Protein AF-A0A754B014-F1 (afdb_monomer_lite)

Secondary structure (DSSP, 8-state):
--------GGGS-HHHHHHHHHHHHHHHHHHHHHHHHHHHHHHHHHHHHTT--HHHHHHHHHHHHHHHHHHHHHTT--

Structure (mmCIF, N/CA/C/O backbone):
data_AF-A0A754B014-F1
#
_entry.id   AF-A0A754B014-F1
#
loop_
_atom_site.group_PDB
_atom_site.id
_atom_site.type_symbol
_atom_site.label_atom_id
_atom_site.label_alt_id
_atom_site.label_comp_id
_atom_site.label_asym_id
_atom_site.label_entity_id
_atom_site.label_seq_id
_atom_site.pdbx_PDB_ins_code
_atom_site.Cartn_x
_atom_site.Cartn_y
_atom_site.Cartn_z
_atom_site.occupancy
_atom_site.B_iso_or_equiv
_atom_site.auth_seq_id
_atom_site.auth_comp_id
_atom_site.auth_asym_id
_atom_site.auth_atom_id
_atom_site.pdbx_PDB_model_num
ATOM 1 N N . MET A 1 1 ? 9.691 -13.002 -50.313 1.00 40.12 1 MET A N 1
ATOM 2 C CA . MET A 1 1 ? 9.405 -13.123 -48.871 1.00 40.12 1 MET A CA 1
ATOM 3 C C . MET A 1 1 ? 10.190 -12.010 -48.202 1.00 40.12 1 MET A C 1
ATOM 5 O O . MET A 1 1 ? 11.401 -12.009 -48.344 1.00 40.12 1 MET A O 1
ATOM 9 N N . ASN A 1 2 ? 9.523 -11.005 -47.628 1.00 45.28 2 ASN A N 1
ATOM 10 C CA . ASN A 1 2 ? 10.193 -9.951 -46.859 1.00 45.28 2 ASN A CA 1
ATOM 11 C C . ASN A 1 2 ? 10.172 -10.387 -45.395 1.00 45.28 2 ASN A C 1
ATOM 13 O O . ASN A 1 2 ? 9.211 -10.105 -44.681 1.00 45.28 2 ASN A O 1
ATOM 17 N N . GLU A 1 3 ? 11.194 -11.131 -44.984 1.00 50.41 3 GLU A N 1
ATOM 18 C CA . GLU A 1 3 ? 11.470 -11.350 -43.568 1.00 50.41 3 GLU A CA 1
ATOM 19 C C . GLU A 1 3 ? 11.881 -9.997 -42.983 1.00 50.41 3 GLU A C 1
ATOM 21 O O . GLU A 1 3 ? 12.874 -9.397 -43.395 1.00 50.41 3 GLU A O 1
ATOM 26 N N . LYS A 1 4 ? 11.050 -9.451 -42.089 1.00 58.06 4 LYS A N 1
ATOM 27 C CA . LYS A 1 4 ? 11.470 -8.313 -41.272 1.00 58.06 4 LYS A CA 1
ATOM 28 C C . LYS A 1 4 ? 12.615 -8.812 -40.387 1.00 58.06 4 LYS A C 1
ATOM 30 O O . LYS A 1 4 ? 12.447 -9.878 -39.799 1.00 58.06 4 LYS A O 1
ATOM 35 N N . PRO A 1 5 ? 13.745 -8.092 -40.301 1.00 57.28 5 PRO A N 1
ATOM 36 C CA . PRO A 1 5 ? 14.822 -8.490 -39.412 1.00 57.28 5 PRO A CA 1
ATOM 37 C C . PRO A 1 5 ? 14.279 -8.529 -37.982 1.00 57.28 5 PRO A C 1
ATOM 39 O O . PRO A 1 5 ? 13.576 -7.608 -37.556 1.00 57.28 5 PRO A O 1
ATOM 42 N N . ASP A 1 6 ? 14.560 -9.629 -37.292 1.00 57.78 6 ASP A N 1
ATOM 43 C CA . ASP A 1 6 ? 14.211 -9.840 -35.892 1.00 57.78 6 ASP A CA 1
ATOM 44 C C . ASP A 1 6 ? 15.135 -8.936 -35.066 1.00 57.78 6 ASP A C 1
ATOM 46 O O . ASP A 1 6 ? 16.280 -9.279 -34.787 1.00 57.78 6 ASP A O 1
ATOM 50 N N . VAL A 1 7 ? 14.696 -7.701 -34.813 1.00 56.09 7 VAL A N 1
ATOM 51 C CA . VAL A 1 7 ? 15.467 -6.732 -34.027 1.00 56.09 7 VAL A CA 1
ATOM 52 C C . VAL A 1 7 ? 15.344 -7.139 -32.565 1.00 56.09 7 VAL A C 1
ATOM 54 O O . VAL A 1 7 ? 14.312 -6.910 -31.929 1.00 56.09 7 VAL A O 1
ATOM 57 N N . THR A 1 8 ? 16.390 -7.762 -32.038 1.00 61.59 8 THR A N 1
ATOM 58 C CA . THR A 1 8 ? 16.523 -8.053 -30.613 1.00 61.59 8 THR A CA 1
ATOM 59 C C . THR A 1 8 ? 16.894 -6.787 -29.834 1.00 61.59 8 THR A C 1
ATOM 61 O O . THR A 1 8 ? 17.463 -5.847 -30.381 1.00 61.59 8 THR A O 1
ATOM 64 N N . HIS A 1 9 ? 16.562 -6.733 -28.536 1.00 53.47 9 HIS A N 1
ATOM 65 C CA . HIS A 1 9 ? 16.837 -5.580 -27.656 1.00 53.47 9 HIS A CA 1
ATOM 66 C C . HIS A 1 9 ? 18.317 -5.134 -27.643 1.00 53.47 9 HIS A C 1
ATOM 68 O O . HIS A 1 9 ? 18.594 -3.988 -27.298 1.00 53.47 9 HIS A O 1
ATOM 74 N N . GLU A 1 10 ? 19.239 -6.015 -28.039 1.00 57.56 10 GLU A N 1
ATOM 75 C CA . GLU A 1 10 ? 20.685 -5.773 -28.124 1.00 57.56 10 GLU A CA 1
ATOM 76 C C . GLU A 1 10 ? 21.104 -4.892 -29.319 1.00 57.56 10 GLU A C 1
ATOM 78 O O . GLU A 1 10 ? 22.204 -4.345 -29.309 1.00 57.56 10 GLU A O 1
ATOM 83 N N . ASP A 1 11 ? 20.229 -4.692 -30.312 1.00 65.88 11 ASP A N 1
ATOM 84 C CA . ASP A 1 11 ? 20.532 -3.937 -31.541 1.00 65.88 11 ASP A CA 1
ATOM 85 C C . ASP A 1 11 ? 20.055 -2.471 -31.500 1.00 65.88 11 ASP A C 1
ATOM 87 O O . ASP A 1 11 ? 20.200 -1.723 -32.474 1.00 65.88 11 ASP A O 1
ATOM 91 N N . LEU A 1 12 ? 19.438 -2.043 -30.394 1.00 70.75 12 LEU A N 1
ATOM 92 C CA . LEU A 1 12 ? 18.897 -0.694 -30.246 1.00 70.75 12 LEU A CA 1
ATOM 93 C C . LEU A 1 12 ? 19.953 0.284 -29.704 1.00 70.75 12 LEU A C 1
ATOM 95 O O . LEU A 1 12 ? 20.723 -0.072 -28.812 1.00 70.75 12 LEU A O 1
ATOM 99 N N . PRO A 1 13 ? 19.959 1.548 -30.172 1.00 79.19 13 PRO A N 1
ATOM 100 C CA . PRO A 1 13 ? 20.782 2.589 -29.573 1.00 79.19 13 PRO A CA 1
ATOM 101 C C . PRO A 1 13 ? 20.507 2.716 -28.062 1.00 79.19 13 PRO A C 1
ATOM 103 O O . PRO A 1 13 ? 19.339 2.629 -27.659 1.00 79.19 13 PRO A O 1
ATOM 106 N N . PRO A 1 14 ? 21.530 2.957 -27.221 1.00 78.12 14 PRO A N 1
ATOM 107 C CA . PRO A 1 14 ? 21.375 3.056 -25.767 1.00 78.12 14 PRO A CA 1
ATOM 108 C C . PRO A 1 14 ? 20.277 4.035 -25.324 1.00 78.12 14 PRO A C 1
ATOM 110 O O . PRO A 1 14 ? 19.548 3.771 -24.370 1.00 78.12 14 PRO A O 1
ATOM 113 N N . GLU A 1 15 ? 20.095 5.139 -26.050 1.00 78.12 15 GLU A N 1
ATOM 114 C CA . GLU A 1 15 ? 19.042 6.124 -25.802 1.00 78.12 15 GLU A CA 1
ATOM 115 C C . GLU A 1 15 ? 17.619 5.575 -26.007 1.00 78.12 15 GLU A C 1
ATOM 117 O O . GLU A 1 15 ? 16.689 5.969 -25.301 1.00 78.12 15 GLU A O 1
ATOM 122 N N . HIS A 1 16 ? 17.433 4.644 -26.944 1.00 77.25 16 HIS A N 1
ATOM 123 C CA . HIS A 1 16 ? 16.146 3.996 -27.189 1.00 77.25 16 HIS A CA 1
ATOM 124 C C . HIS A 1 16 ? 15.851 2.934 -26.132 1.00 77.25 16 HIS A C 1
ATOM 126 O O . HIS A 1 16 ? 14.703 2.816 -25.701 1.00 77.25 16 HIS A O 1
ATOM 132 N N . VAL A 1 17 ? 16.876 2.205 -25.683 1.00 77.44 17 VAL A N 1
ATOM 133 C CA . VAL A 1 17 ? 16.759 1.253 -24.570 1.00 77.44 17 VAL A CA 1
ATOM 134 C C . VAL A 1 17 ? 16.348 1.992 -23.295 1.00 77.44 17 VAL A C 1
ATOM 136 O O . VAL A 1 17 ? 15.310 1.666 -22.722 1.00 77.44 17 VAL A O 1
ATOM 139 N N . ALA A 1 18 ? 17.051 3.073 -22.941 1.00 79.62 18 ALA A N 1
ATOM 140 C CA . ALA A 1 18 ? 16.732 3.896 -21.773 1.00 79.62 18 ALA A CA 1
ATOM 141 C C . ALA A 1 18 ? 15.312 4.494 -21.830 1.00 79.62 18 ALA A C 1
ATOM 143 O O . ALA A 1 18 ? 14.595 4.529 -20.830 1.00 79.62 18 ALA A O 1
ATOM 144 N N . PHE A 1 19 ? 14.860 4.936 -23.011 1.00 79.19 19 PHE A N 1
ATOM 145 C CA . PHE A 1 19 ? 13.493 5.433 -23.193 1.00 79.19 19 PHE A CA 1
ATOM 146 C C . PHE A 1 19 ? 12.431 4.341 -22.982 1.00 79.19 19 PHE A C 1
ATOM 148 O O . PHE A 1 19 ? 11.387 4.597 -22.372 1.00 79.19 19 PHE A O 1
ATOM 155 N N . ILE A 1 20 ? 12.674 3.129 -23.489 1.00 81.88 20 ILE A N 1
ATOM 156 C CA . ILE A 1 20 ? 11.767 1.987 -23.314 1.00 81.88 20 ILE A CA 1
ATOM 157 C C . ILE A 1 20 ? 11.710 1.575 -21.840 1.00 81.88 20 ILE A C 1
ATOM 159 O O . ILE A 1 20 ? 10.611 1.381 -21.314 1.00 81.88 20 ILE A O 1
ATOM 163 N N . GLU A 1 21 ? 12.859 1.495 -21.170 1.00 81.69 21 GLU A N 1
ATOM 164 C CA . GLU A 1 21 ? 12.966 1.157 -19.748 1.00 81.69 21 GLU A CA 1
ATOM 165 C C . GLU A 1 21 ? 12.231 2.169 -18.866 1.00 81.69 21 GLU A C 1
ATOM 167 O O . GLU A 1 21 ? 11.375 1.778 -18.073 1.00 81.69 21 GLU A O 1
ATOM 172 N N . GLU A 1 22 ? 12.453 3.470 -19.064 1.00 82.19 22 GLU A N 1
ATOM 173 C CA . GLU A 1 22 ? 11.763 4.525 -18.311 1.00 82.19 22 GLU A CA 1
ATOM 174 C C . GLU A 1 22 ? 10.241 4.492 -18.541 1.00 82.19 22 GLU A C 1
ATOM 176 O O . GLU A 1 22 ? 9.437 4.652 -17.616 1.00 82.19 22 GLU A O 1
ATOM 181 N N . ARG A 1 23 ? 9.801 4.230 -19.777 1.00 82.88 23 ARG A N 1
ATOM 182 C CA . ARG A 1 23 ? 8.374 4.099 -20.093 1.00 82.88 23 A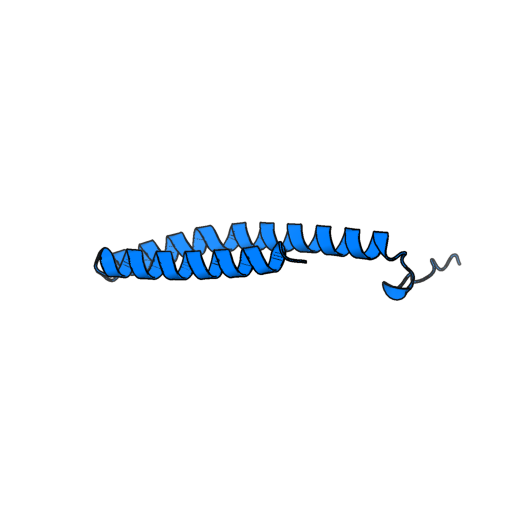RG A CA 1
ATOM 183 C C . ARG A 1 23 ? 7.753 2.863 -19.433 1.00 82.88 23 ARG A C 1
ATOM 185 O O . ARG A 1 23 ? 6.622 2.948 -18.944 1.00 82.88 23 ARG A O 1
ATOM 192 N N . LEU A 1 24 ? 8.455 1.730 -19.419 1.00 82.38 24 LEU A N 1
ATOM 193 C CA . LEU A 1 24 ? 8.028 0.520 -18.710 1.00 82.38 24 LEU A CA 1
ATOM 194 C C . LEU A 1 24 ? 7.957 0.776 -17.201 1.00 82.38 24 LEU A C 1
ATOM 196 O O . LEU A 1 24 ? 6.945 0.450 -16.583 1.00 82.38 24 LEU A O 1
ATOM 200 N N . ARG A 1 25 ? 8.964 1.446 -16.634 1.00 80.31 25 ARG A N 1
ATOM 201 C CA . ARG A 1 25 ? 9.042 1.815 -15.215 1.00 80.31 25 ARG A CA 1
ATOM 202 C C . ARG A 1 25 ? 7.834 2.650 -14.783 1.00 80.31 25 ARG A C 1
ATOM 204 O O . ARG A 1 25 ? 7.143 2.291 -13.830 1.00 80.31 25 ARG A O 1
ATOM 211 N N . ARG A 1 26 ? 7.490 3.697 -15.543 1.00 81.94 26 ARG A N 1
ATOM 212 C CA . ARG A 1 26 ? 6.290 4.522 -15.289 1.00 81.94 26 ARG A CA 1
ATOM 213 C C . ARG A 1 26 ? 4.990 3.733 -15.378 1.00 81.94 26 ARG A C 1
ATOM 215 O O . ARG A 1 26 ? 4.081 3.965 -14.583 1.00 81.94 26 ARG A O 1
ATOM 222 N N . ARG A 1 27 ? 4.888 2.816 -16.344 1.00 83.25 27 ARG A N 1
ATOM 223 C CA . ARG A 1 27 ? 3.698 1.976 -16.515 1.00 83.25 27 ARG A CA 1
ATOM 224 C C . ARG A 1 27 ? 3.511 1.034 -15.327 1.00 83.25 27 ARG A C 1
ATOM 226 O O . ARG A 1 27 ? 2.425 1.006 -14.760 1.00 83.25 27 ARG A O 1
ATOM 233 N N . VAL A 1 28 ? 4.564 0.320 -14.933 1.00 80.44 28 VAL A N 1
ATOM 234 C CA . VAL A 1 28 ? 4.538 -0.591 -13.779 1.00 80.44 28 VAL A CA 1
ATOM 235 C C . VAL A 1 28 ? 4.207 0.173 -12.498 1.00 80.44 28 VAL A C 1
ATOM 237 O O . VAL A 1 28 ? 3.390 -0.288 -11.706 1.00 80.44 28 VAL A O 1
ATOM 240 N N . TYR A 1 29 ? 4.766 1.373 -12.319 1.00 80.44 29 TYR A N 1
ATOM 241 C CA . TYR A 1 29 ? 4.428 2.228 -11.185 1.00 80.44 29 TYR A CA 1
ATOM 242 C C . TYR A 1 29 ? 2.940 2.617 -11.158 1.00 80.44 29 TYR A C 1
ATOM 244 O O . TYR A 1 29 ? 2.296 2.492 -10.118 1.00 80.44 29 TYR A O 1
ATOM 252 N N . ALA A 1 30 ? 2.372 3.049 -12.288 1.00 81.06 30 ALA A N 1
ATOM 253 C CA . ALA A 1 30 ? 0.960 3.423 -12.368 1.00 81.06 30 ALA A CA 1
ATOM 254 C C . ALA A 1 30 ? 0.022 2.230 -12.105 1.00 81.06 30 ALA A C 1
ATOM 256 O O . ALA A 1 30 ? -0.967 2.366 -11.383 1.00 81.06 30 ALA A O 1
ATOM 257 N N . GLU A 1 31 ? 0.350 1.055 -12.652 1.00 83.75 31 GLU A N 1
ATOM 258 C CA . GLU A 1 31 ? -0.380 -0.192 -12.396 1.00 83.75 31 GLU A CA 1
ATOM 259 C C . GLU A 1 31 ? -0.310 -0.569 -10.905 1.00 83.75 31 GLU A C 1
ATOM 261 O O . GLU A 1 31 ? -1.335 -0.849 -10.285 1.00 83.75 31 GLU A O 1
ATOM 266 N N . PHE A 1 32 ? 0.873 -0.480 -10.292 1.00 80.38 32 PHE A N 1
ATOM 267 C CA . PHE A 1 32 ? 1.062 -0.746 -8.867 1.00 80.38 32 PHE A CA 1
ATOM 268 C C . PHE A 1 32 ? 0.300 0.238 -7.969 1.00 80.38 32 PHE A C 1
ATOM 270 O O . PHE A 1 32 ? -0.369 -0.183 -7.025 1.00 80.38 32 PHE A O 1
ATOM 277 N N . GLN A 1 33 ? 0.34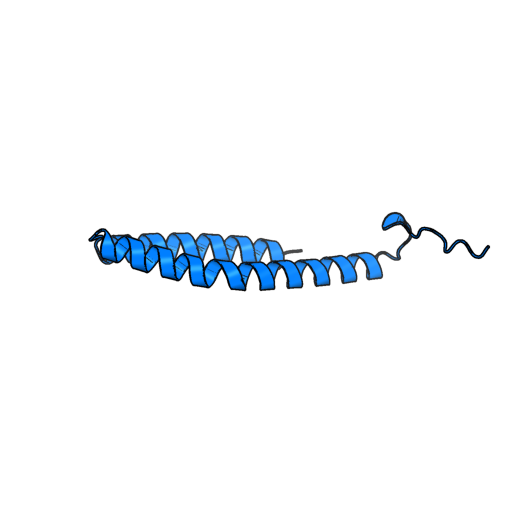0 1.540 -8.267 1.00 79.94 33 GLN A N 1
ATOM 278 C CA . GLN A 1 33 ? -0.404 2.556 -7.518 1.00 79.94 33 GLN A CA 1
ATOM 279 C C . GLN A 1 33 ? -1.914 2.269 -7.527 1.00 79.94 33 GLN A C 1
ATOM 281 O O . GLN A 1 33 ? -2.570 2.388 -6.488 1.00 79.94 33 GLN A O 1
ATOM 286 N N . GLY A 1 34 ? -2.454 1.856 -8.680 1.00 83.06 34 GLY A N 1
ATOM 287 C CA . GLY A 1 34 ? -3.857 1.464 -8.821 1.00 83.06 34 GLY A CA 1
ATOM 288 C C . GLY A 1 34 ? -4.250 0.246 -7.978 1.00 83.06 34 GLY A C 1
ATOM 289 O O . GLY A 1 34 ? -5.409 0.137 -7.585 1.00 83.06 34 GLY A O 1
ATOM 290 N N . LEU A 1 35 ? -3.300 -0.637 -7.657 1.00 84.75 35 LEU A N 1
ATOM 291 C CA . LEU A 1 35 ? -3.524 -1.829 -6.832 1.00 84.75 35 LEU A CA 1
ATOM 292 C C . LEU A 1 35 ? -3.359 -1.552 -5.332 1.00 84.75 35 LEU A C 1
ATOM 294 O O . LEU A 1 35 ? -4.172 -1.999 -4.524 1.00 84.75 35 LEU A O 1
ATOM 298 N N . VAL A 1 36 ? -2.330 -0.796 -4.943 1.00 83.31 36 VAL A N 1
ATOM 299 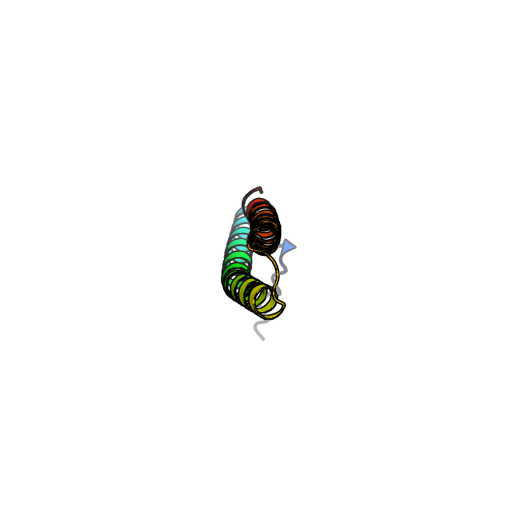C CA . VAL A 1 36 ? -1.966 -0.631 -3.527 1.00 83.31 36 VAL A CA 1
ATOM 300 C C . VAL A 1 36 ? -2.958 0.226 -2.750 1.00 83.31 36 VAL A C 1
ATOM 302 O O . VAL A 1 36 ? -3.282 -0.116 -1.614 1.00 83.31 36 VAL A O 1
ATOM 305 N N . ILE A 1 37 ? -3.461 1.322 -3.329 1.00 83.31 37 ILE A N 1
ATOM 306 C CA . ILE A 1 37 ? -4.390 2.214 -2.614 1.00 83.31 37 ILE A CA 1
ATOM 307 C C . ILE A 1 37 ? -5.663 1.459 -2.175 1.00 83.31 37 ILE A C 1
ATOM 309 O O . ILE A 1 37 ? -5.995 1.523 -0.988 1.00 83.31 37 ILE A O 1
ATOM 313 N N . PRO A 1 38 ? -6.343 0.693 -3.056 1.00 89.31 38 PRO A N 1
ATOM 314 C CA . PRO A 1 38 ? -7.457 -0.161 -2.645 1.00 89.31 38 PRO A CA 1
ATOM 315 C C . PRO A 1 38 ? -7.083 -1.180 -1.563 1.00 89.31 38 PRO A C 1
ATOM 317 O O . PRO A 1 38 ? -7.823 -1.334 -0.595 1.00 89.31 38 PRO A O 1
ATOM 320 N N . MET A 1 39 ? -5.923 -1.838 -1.679 1.00 88.81 39 MET A N 1
ATOM 321 C CA . MET A 1 39 ? -5.476 -2.836 -0.698 1.00 88.81 39 MET A CA 1
ATOM 322 C C . MET A 1 39 ? -5.252 -2.239 0.697 1.00 88.81 39 MET A C 1
ATOM 324 O O . MET A 1 39 ? -5.609 -2.867 1.691 1.00 88.81 39 MET A O 1
ATOM 328 N N . ILE A 1 40 ? -4.707 -1.021 0.790 1.00 88.75 40 ILE A N 1
ATOM 329 C CA . ILE A 1 40 ? -4.576 -0.304 2.069 1.00 88.75 40 ILE A CA 1
ATOM 330 C C . ILE A 1 40 ? -5.963 0.016 2.644 1.00 88.75 40 ILE A C 1
ATOM 332 O O . ILE A 1 40 ? -6.175 -0.138 3.846 1.00 88.75 40 ILE A O 1
ATOM 336 N N . GLY A 1 41 ? -6.919 0.417 1.801 1.00 89.62 41 GLY A N 1
ATOM 337 C CA . GLY A 1 41 ? -8.303 0.653 2.219 1.00 89.62 41 GLY A CA 1
ATOM 338 C C . GLY A 1 41 ? -8.976 -0.597 2.802 1.00 89.62 41 GLY A C 1
ATOM 339 O O . GLY A 1 41 ? -9.593 -0.525 3.866 1.00 89.62 41 GLY A O 1
ATOM 340 N N . GLU A 1 42 ? -8.808 -1.749 2.151 1.00 93.88 42 GLU A N 1
ATOM 341 C CA . GLU A 1 42 ? -9.327 -3.036 2.638 1.00 93.88 42 GLU A CA 1
ATOM 342 C C . GLU A 1 42 ? -8.629 -3.509 3.918 1.00 93.88 42 GLU A C 1
ATOM 344 O O . GLU A 1 42 ? -9.286 -4.014 4.831 1.00 93.88 42 GLU A O 1
ATOM 349 N N . LEU A 1 43 ? -7.316 -3.285 4.040 1.00 91.88 43 LEU A N 1
ATOM 350 C CA . LEU A 1 43 ? -6.577 -3.556 5.273 1.00 91.88 43 LEU A CA 1
ATOM 351 C C . LEU A 1 43 ? -7.145 -2.743 6.444 1.00 91.88 43 LEU A C 1
ATOM 353 O O . LEU A 1 43 ? -7.432 -3.308 7.495 1.00 91.88 43 LEU A O 1
ATOM 357 N N . ILE A 1 44 ? -7.364 -1.436 6.258 1.00 92.88 44 ILE A N 1
ATOM 358 C CA . ILE A 1 44 ? -7.962 -0.569 7.287 1.00 92.88 44 ILE A CA 1
ATOM 359 C C . ILE A 1 44 ? -9.339 -1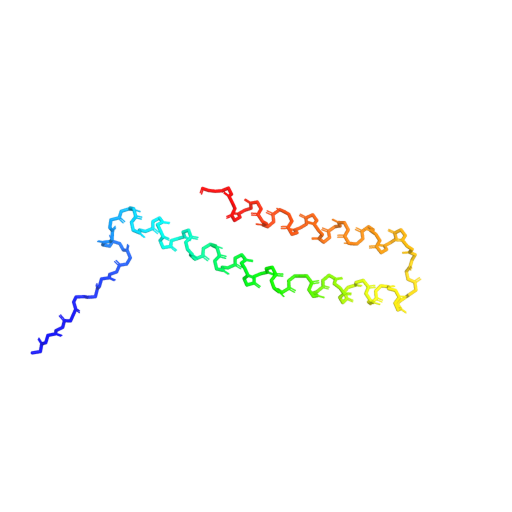.092 7.692 1.00 92.88 44 ILE A C 1
ATOM 361 O O . ILE A 1 44 ? -9.614 -1.250 8.881 1.00 92.88 44 ILE A O 1
ATOM 365 N N . ARG A 1 45 ? -10.201 -1.387 6.711 1.00 95.31 45 ARG A N 1
ATOM 366 C CA . ARG A 1 45 ? -11.549 -1.910 6.963 1.00 95.31 45 ARG A CA 1
ATOM 367 C C . ARG A 1 45 ? -11.499 -3.214 7.761 1.00 95.31 45 ARG A C 1
ATOM 369 O O . ARG A 1 45 ? -12.262 -3.363 8.710 1.00 95.31 45 ARG A O 1
ATOM 376 N N . THR A 1 46 ? -10.597 -4.122 7.404 1.00 96.75 46 THR A N 1
ATOM 377 C CA . THR A 1 46 ? -10.417 -5.407 8.090 1.00 96.75 46 THR A CA 1
ATOM 378 C C . THR A 1 46 ? -9.998 -5.204 9.542 1.00 96.75 46 THR A C 1
ATOM 380 O O . THR A 1 46 ? -10.651 -5.728 10.438 1.00 96.75 46 THR A O 1
ATOM 383 N N . LEU A 1 47 ? -8.986 -4.371 9.798 1.00 96.06 47 LEU A N 1
ATOM 384 C CA . LEU A 1 47 ? -8.502 -4.104 11.157 1.00 96.06 47 LEU A CA 1
ATOM 385 C C . LEU A 1 47 ? -9.584 -3.457 12.041 1.00 96.06 47 LEU A C 1
ATOM 387 O O . LEU A 1 47 ? -9.711 -3.804 13.214 1.00 96.06 47 LEU A O 1
ATOM 391 N N . ILE A 1 48 ? -10.404 -2.565 11.475 1.00 94.88 48 ILE A N 1
ATOM 392 C CA . ILE A 1 48 ? -11.554 -1.980 12.184 1.00 94.88 48 ILE A CA 1
ATOM 393 C C . ILE A 1 48 ? -12.578 -3.065 12.546 1.00 94.88 48 ILE A C 1
ATOM 395 O O . ILE A 1 48 ? -13.060 -3.100 13.677 1.00 94.88 48 ILE A O 1
ATOM 399 N N . LEU A 1 49 ? -12.910 -3.959 11.609 1.00 97.44 49 LEU A N 1
ATOM 400 C CA . LEU A 1 49 ? -13.866 -5.049 11.845 1.00 97.44 49 LEU A CA 1
ATOM 401 C C . LEU A 1 49 ? -13.352 -6.082 12.858 1.00 97.44 49 LEU A C 1
ATOM 403 O O . LEU A 1 49 ? -14.145 -6.656 13.598 1.00 97.44 49 LEU A O 1
ATOM 407 N N . GLU A 1 50 ? -12.038 -6.284 12.925 1.00 97.06 50 GLU A N 1
ATOM 408 C CA . GLU A 1 50 ? -11.376 -7.111 13.940 1.00 97.06 50 GLU A CA 1
ATOM 409 C C . GLU A 1 50 ? -11.325 -6.451 15.329 1.00 97.06 50 GLU A C 1
ATOM 411 O O . GLU A 1 50 ? -10.880 -7.079 16.290 1.00 97.06 50 GLU A O 1
ATOM 416 N N . GLY A 1 51 ? -11.776 -5.198 15.458 1.00 97.00 51 GLY A N 1
ATOM 417 C CA . GLY A 1 51 ? -11.803 -4.470 16.725 1.00 97.00 51 GLY A CA 1
ATOM 418 C C . GLY A 1 51 ? -10.429 -3.990 17.191 1.00 97.00 51 GLY A C 1
ATOM 419 O O . GLY A 1 51 ? -10.215 -3.837 18.393 1.00 97.00 51 GLY A O 1
ATOM 420 N N . LYS A 1 52 ? -9.490 -3.778 16.260 1.00 97.62 52 LYS A N 1
ATOM 421 C CA . LYS A 1 52 ? -8.168 -3.216 16.562 1.00 97.62 52 LYS A CA 1
ATOM 422 C C . LYS A 1 52 ? -8.276 -1.782 17.066 1.00 97.62 52 LYS A C 1
ATOM 424 O O . LYS A 1 52 ? -9.182 -1.045 16.670 1.00 97.62 52 LYS A O 1
ATOM 429 N N . SER A 1 53 ? -7.342 -1.385 17.928 1.00 96.56 53 SER A N 1
ATOM 430 C CA . SER A 1 53 ? -7.287 -0.006 18.413 1.00 96.56 53 SER A CA 1
ATOM 431 C C . SER A 1 53 ? -6.899 0.957 17.289 1.00 96.56 53 SER A C 1
ATOM 433 O O . SER A 1 53 ? -6.292 0.569 16.286 1.00 96.56 53 SER A O 1
ATOM 435 N N . GLU A 1 54 ? -7.222 2.239 17.457 1.00 94.19 54 GLU A N 1
ATOM 436 C CA . GLU A 1 54 ? -6.816 3.273 16.504 1.00 94.19 54 GLU A CA 1
ATOM 437 C C . GLU A 1 54 ? -5.291 3.295 16.324 1.00 94.19 54 GLU A C 1
ATOM 439 O O . GLU A 1 54 ? -4.803 3.399 15.198 1.00 94.19 54 GLU A O 1
ATOM 444 N N . GLU A 1 55 ? -4.523 3.115 17.404 1.00 96.12 55 GLU A N 1
ATOM 445 C CA . GLU A 1 55 ? -3.062 3.063 17.332 1.00 96.12 55 GLU A CA 1
ATOM 446 C C . GLU A 1 55 ? -2.559 1.884 16.491 1.00 96.12 55 GLU A C 1
ATOM 448 O O . GLU A 1 55 ? -1.637 2.059 15.690 1.00 96.12 55 GLU A O 1
ATOM 453 N N . GLU A 1 56 ? -3.165 0.700 16.634 1.00 94.88 56 GLU A N 1
ATOM 454 C CA . GLU A 1 56 ? -2.820 -0.482 15.837 1.00 94.88 56 GLU A CA 1
ATOM 455 C C . GLU A 1 56 ? -3.119 -0.256 14.349 1.00 94.88 56 GLU A C 1
ATOM 457 O O . GLU A 1 56 ? -2.277 -0.543 13.491 1.00 94.88 56 GLU A O 1
ATOM 462 N N . VAL A 1 57 ? -4.285 0.321 14.036 1.00 93.62 57 VAL A N 1
ATOM 463 C CA . VAL A 1 57 ? -4.675 0.660 12.659 1.00 93.62 57 VAL A CA 1
ATOM 464 C C . VAL A 1 57 ? -3.698 1.676 12.063 1.00 93.62 57 VAL A C 1
ATOM 466 O O . VAL A 1 57 ? -3.171 1.471 10.968 1.00 93.62 57 VAL A O 1
ATOM 469 N N . VAL A 1 58 ? -3.388 2.752 12.790 1.00 91.88 58 VAL A N 1
ATOM 470 C CA . VAL A 1 58 ? -2.453 3.793 12.339 1.00 91.88 58 VAL A CA 1
ATOM 471 C C . VAL A 1 58 ? -1.047 3.227 12.129 1.00 91.88 58 VAL A C 1
ATOM 473 O O . VAL A 1 58 ? -0.386 3.579 11.146 1.00 91.88 58 VAL A O 1
ATOM 476 N N . ALA A 1 59 ? -0.572 2.345 13.010 1.00 94.19 59 ALA A N 1
ATOM 477 C CA . ALA A 1 59 ? 0.733 1.703 12.871 1.00 94.19 59 ALA A CA 1
ATOM 478 C C . ALA A 1 59 ? 0.806 0.807 11.622 1.00 94.19 59 ALA A C 1
ATOM 480 O O . ALA A 1 59 ? 1.785 0.878 10.867 1.00 94.19 59 ALA A O 1
ATOM 481 N N . ALA A 1 60 ? -0.241 0.020 11.357 1.00 91.88 60 ALA A N 1
ATOM 482 C CA . ALA A 1 60 ? -0.333 -0.824 10.168 1.00 91.88 60 ALA A CA 1
ATOM 483 C C . ALA A 1 60 ? -0.345 0.010 8.876 1.00 91.88 60 ALA A C 1
ATOM 485 O O . ALA A 1 60 ? 0.422 -0.262 7.950 1.00 91.88 60 ALA A O 1
ATOM 486 N N . VAL A 1 61 ? -1.136 1.088 8.840 1.00 87.88 61 VAL A N 1
ATOM 487 C CA . VAL A 1 61 ? -1.202 2.004 7.690 1.00 87.88 61 VAL A CA 1
ATOM 488 C C . VAL A 1 61 ? 0.138 2.686 7.437 1.00 87.88 61 VAL A C 1
ATOM 490 O O . VAL A 1 61 ? 0.594 2.731 6.296 1.00 87.88 61 VAL A O 1
ATOM 493 N N . LYS A 1 62 ? 0.813 3.181 8.482 1.00 88.19 62 LYS A N 1
ATOM 494 C CA . LYS A 1 62 ? 2.146 3.793 8.347 1.00 88.19 62 LYS A CA 1
ATOM 495 C C . LYS A 1 62 ? 3.174 2.805 7.805 1.00 88.19 62 LYS A C 1
ATOM 497 O O . LYS A 1 62 ? 3.997 3.179 6.974 1.00 88.19 62 LYS A O 1
ATOM 502 N N . THR A 1 63 ? 3.107 1.551 8.243 1.00 90.00 63 THR A N 1
ATOM 503 C CA . THR A 1 63 ? 3.984 0.481 7.751 1.00 90.00 63 THR A CA 1
ATOM 504 C C . THR A 1 63 ? 3.734 0.206 6.267 1.00 90.00 63 THR A C 1
ATOM 506 O O . THR A 1 63 ? 4.680 0.195 5.480 1.00 90.00 63 THR A O 1
ATOM 509 N N . ALA A 1 64 ? 2.469 0.083 5.855 1.00 86.94 64 ALA A N 1
ATOM 510 C CA . ALA A 1 64 ? 2.104 -0.107 4.452 1.00 86.94 64 ALA A CA 1
ATOM 511 C C . ALA A 1 64 ? 2.514 1.091 3.570 1.00 86.94 64 ALA A C 1
ATOM 513 O O . ALA A 1 64 ? 3.097 0.913 2.501 1.00 86.94 64 ALA A O 1
ATOM 514 N N . ALA A 1 65 ? 2.288 2.321 4.043 1.00 82.31 65 ALA A N 1
ATOM 515 C CA . ALA A 1 65 ? 2.672 3.547 3.344 1.00 82.31 65 ALA A CA 1
ATOM 516 C C . ALA A 1 65 ? 4.198 3.699 3.204 1.00 82.31 65 ALA A C 1
ATOM 518 O O . ALA A 1 65 ? 4.687 4.197 2.185 1.00 82.31 65 ALA A O 1
ATOM 519 N N . ARG A 1 66 ? 4.965 3.242 4.202 1.00 84.75 66 ARG A N 1
ATOM 520 C CA . ARG A 1 66 ? 6.428 3.195 4.130 1.00 84.75 66 ARG A CA 1
ATOM 521 C C . ARG A 1 66 ? 6.898 2.212 3.060 1.00 84.75 66 ARG A C 1
ATOM 523 O O . ARG A 1 66 ? 7.715 2.599 2.232 1.00 84.75 66 ARG A O 1
ATOM 530 N N . GLY A 1 67 ? 6.342 1.000 3.027 1.00 82.69 67 GLY A N 1
ATOM 531 C CA . GLY A 1 67 ? 6.645 0.022 1.976 1.00 82.69 67 GLY A CA 1
ATOM 532 C C . GLY A 1 67 ? 6.318 0.554 0.576 1.00 82.69 67 GLY A C 1
ATOM 533 O O . GLY A 1 67 ? 7.122 0.412 -0.342 1.00 82.69 67 GLY A O 1
ATOM 534 N N . TYR A 1 68 ? 5.193 1.264 0.425 1.00 79.69 68 TYR A N 1
ATOM 535 C CA . TYR A 1 68 ? 4.852 1.956 -0.822 1.00 79.69 68 TYR A CA 1
ATOM 536 C C . TYR A 1 68 ? 5.878 3.032 -1.200 1.00 79.69 68 TYR A C 1
ATOM 538 O O . TYR A 1 68 ? 6.271 3.130 -2.358 1.00 79.69 68 TYR A O 1
ATOM 546 N N . SER A 1 69 ? 6.335 3.828 -0.231 1.00 76.25 69 SER A N 1
ATOM 547 C CA . SER A 1 69 ? 7.347 4.867 -0.464 1.00 76.25 69 SER A CA 1
ATOM 548 C C . SER A 1 69 ? 8.698 4.274 -0.871 1.00 76.25 69 SER A C 1
ATOM 550 O O . SER A 1 69 ? 9.341 4.789 -1.780 1.00 76.25 69 SER A O 1
ATOM 552 N N . GLU A 1 70 ? 9.123 3.180 -0.237 1.00 82.38 70 GLU A N 1
ATOM 553 C CA . GLU A 1 70 ? 10.359 2.468 -0.583 1.00 82.38 70 GLU A CA 1
ATOM 554 C C . GLU A 1 70 ? 10.272 1.853 -1.989 1.00 82.38 70 GLU A C 1
ATOM 556 O O . GLU A 1 70 ? 11.195 2.019 -2.787 1.00 82.38 70 GLU A O 1
ATOM 561 N N . PHE A 1 71 ? 9.131 1.248 -2.338 1.00 78.44 71 PHE A N 1
ATOM 562 C CA . PHE A 1 71 ? 8.859 0.782 -3.699 1.00 78.44 71 PHE A CA 1
ATOM 563 C C . PHE A 1 71 ? 8.889 1.939 -4.704 1.00 78.44 71 PHE A C 1
ATOM 565 O O . PHE A 1 71 ? 9.580 1.869 -5.711 1.00 78.44 71 PHE A O 1
ATOM 572 N N . HIS A 1 72 ? 8.200 3.044 -4.420 1.00 75.06 72 HIS A N 1
ATOM 573 C CA . HIS A 1 72 ? 8.194 4.224 -5.283 1.00 75.06 72 HIS A CA 1
ATOM 574 C C . HIS A 1 72 ? 9.604 4.774 -5.533 1.00 75.06 72 HIS A C 1
ATOM 576 O O . HIS A 1 72 ? 9.944 5.105 -6.667 1.00 75.06 72 HIS A O 1
ATOM 582 N N . LEU A 1 73 ? 10.442 4.828 -4.495 1.00 73.50 73 LEU A N 1
ATOM 583 C CA . LEU A 1 73 ? 11.827 5.276 -4.615 1.00 73.50 73 LEU A CA 1
ATOM 584 C C . LEU A 1 73 ? 12.670 4.344 -5.490 1.00 73.50 73 LEU A C 1
ATOM 586 O O . LEU A 1 73 ? 13.495 4.852 -6.244 1.00 73.50 73 LEU A O 1
ATOM 590 N N . ALA A 1 74 ? 12.445 3.028 -5.449 1.00 75.69 74 ALA A N 1
ATOM 591 C CA . ALA A 1 74 ? 13.108 2.078 -6.348 1.00 75.69 74 ALA A CA 1
ATOM 592 C C . ALA A 1 74 ? 12.729 2.287 -7.829 1.00 75.69 74 ALA A C 1
ATOM 594 O O . ALA A 1 74 ? 13.504 1.947 -8.712 1.00 75.69 74 ALA A O 1
ATOM 595 N N . PHE A 1 75 ? 11.568 2.888 -8.104 1.00 69.44 75 PHE A N 1
ATOM 596 C CA . PHE A 1 75 ? 11.111 3.230 -9.457 1.00 69.44 75 PHE A CA 1
ATOM 597 C C . PHE A 1 75 ? 11.464 4.663 -9.891 1.00 69.44 75 PHE A C 1
ATOM 599 O O . PHE A 1 75 ? 11.185 5.037 -11.025 1.00 69.44 75 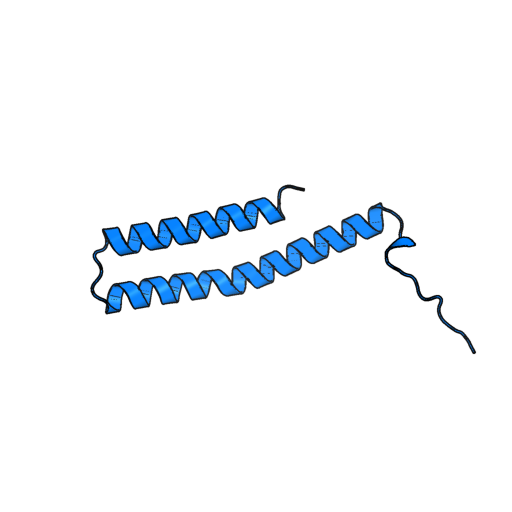PHE A O 1
ATOM 606 N N . ILE A 1 76 ? 12.039 5.489 -9.016 1.00 65.50 76 ILE A N 1
ATOM 607 C CA . ILE A 1 76 ? 12.468 6.858 -9.359 1.00 65.50 76 ILE A CA 1
ATOM 608 C C . ILE A 1 76 ? 13.989 7.002 -9.331 1.00 65.50 76 ILE A C 1
ATOM 610 O O . ILE A 1 76 ? 14.538 7.812 -10.073 1.00 65.50 76 ILE A O 1
ATOM 614 N N . ARG A 1 77 ? 14.683 6.257 -8.466 1.00 55.62 77 ARG A N 1
ATOM 615 C CA . ARG A 1 77 ? 16.145 6.274 -8.382 1.0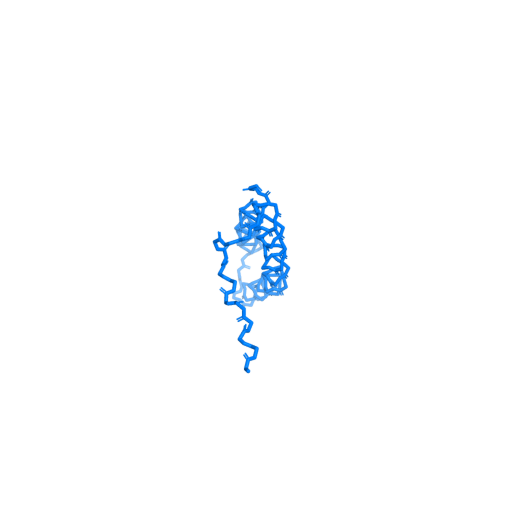0 55.62 77 ARG A CA 1
ATOM 616 C C . ARG A 1 77 ? 16.746 5.252 -9.338 1.00 55.62 77 ARG A C 1
ATOM 618 O O . ARG A 1 77 ? 17.124 4.176 -8.896 1.00 55.62 77 ARG A O 1
ATOM 625 N N . GLU A 1 78 ? 16.858 5.638 -10.601 1.00 50.84 78 GLU A N 1
ATOM 626 C CA . GLU A 1 78 ? 17.877 5.172 -11.557 1.00 50.84 78 GLU A CA 1
ATOM 627 C C . GLU A 1 78 ? 18.015 6.210 -12.670 1.00 50.84 78 GLU A C 1
ATOM 629 O O . GLU A 1 78 ? 17.047 6.346 -13.460 1.00 50.84 78 GLU A O 1
#

Organism: Salmonella enterica (NCBI:txid28901)

pLDDT: mean 80.08, std 13.65, range [40.12, 97.62]

Foldseek 3Di:
DDDDPPDDPVNDDPVVNVVVLLVVLVVVLVVVVVVLVVVLVVLLVVCVVVVHDPVVNVVVSVVSVVVNVVVVCVSVPD

Radius of gyration: 20.35 Å; chains: 1; bounding box: 35×20×67 Å

Sequence (78 aa):
MNEKPDVTHEDLPPEHVAFIEERLRRRVYAEFQGLVIPMIGELIRTLILEGKSEEEVVAAVKTAARGYSEFHLAFIRE